Protein AF-A0A945GLT4-F1 (afdb_monomer_lite)

Sequence (51 aa):
IYGQLTLRYASRYEIQYLLELCGFELEALYGDFEGGAYPGYGEQVWVARKV

pLDDT: mean 94.97, std 5.93, range [62.88, 98.69]

Radius of gyration: 13.27 Å; chains: 1; bounding box: 26×38×26 Å

Structure (mmCIF, N/CA/C/O backbone):
data_AF-A0A945GLT4-F1
#
_entry.id   AF-A0A945GLT4-F1
#
loop_
_atom_site.group_PDB
_atom_site.id
_atom_site.type_symbol
_atom_site.label_atom_id
_atom_site.label_alt_id
_atom_site.label_comp_id
_atom_site.label_asym_id
_atom_site.label_entity_id
_atom_site.label_seq_id
_atom_site.pdbx_PDB_ins_code
_atom_site.Cartn_x
_atom_site.Cartn_y
_atom_site.Cartn_z
_atom_site.occupancy
_atom_site.B_iso_or_equiv
_atom_site.auth_seq_id
_atom_site.auth_comp_id
_atom_site.auth_asym_id
_atom_site.auth_atom_id
_atom_site.pdbx_PDB_model_num
ATOM 1 N N . ILE A 1 1 ? 5.275 33.775 -5.904 1.00 62.88 1 ILE A N 1
ATOM 2 C CA . ILE A 1 1 ? 5.559 33.293 -4.532 1.00 62.88 1 ILE A CA 1
ATOM 3 C C . ILE A 1 1 ? 5.634 31.779 -4.638 1.00 62.88 1 ILE A C 1
ATOM 5 O O . ILE A 1 1 ? 4.640 31.195 -5.045 1.00 62.88 1 ILE A O 1
ATOM 9 N N . TYR A 1 2 ? 6.790 31.160 -4.407 1.00 78.19 2 TYR A N 1
ATOM 10 C CA . TYR A 1 2 ? 6.898 29.697 -4.399 1.00 78.19 2 TYR A CA 1
ATOM 11 C C . TYR A 1 2 ? 6.800 29.224 -2.947 1.00 78.19 2 TYR A C 1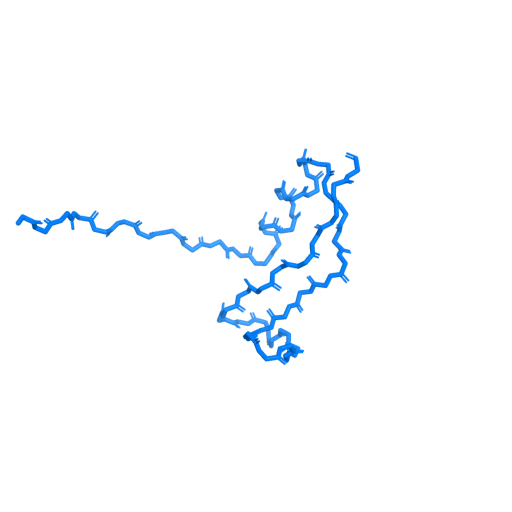
ATOM 13 O O . TYR A 1 2 ? 7.507 29.751 -2.090 1.00 78.19 2 TYR A O 1
ATOM 21 N N . GLY A 1 3 ? 5.872 28.309 -2.662 1.00 83.50 3 GLY A N 1
ATOM 22 C CA . GLY A 1 3 ? 5.724 27.699 -1.340 1.00 83.50 3 GLY A CA 1
ATOM 23 C C . GLY A 1 3 ? 6.795 26.638 -1.092 1.00 83.50 3 GLY A C 1
ATOM 24 O O . GLY A 1 3 ? 7.343 26.069 -2.035 1.00 83.50 3 GLY A O 1
ATOM 25 N N . GLN A 1 4 ? 7.095 26.367 0.178 1.00 88.75 4 GLN A N 1
ATOM 26 C CA . GLN A 1 4 ? 7.992 25.279 0.556 1.00 88.75 4 GLN A CA 1
ATOM 27 C C . GLN A 1 4 ? 7.275 23.935 0.378 1.00 88.75 4 GLN A C 1
ATOM 29 O O . GLN A 1 4 ? 6.223 23.706 0.974 1.00 88.75 4 GLN A O 1
ATOM 34 N N . LEU A 1 5 ? 7.853 23.047 -0.434 1.00 90.38 5 LEU A N 1
ATOM 35 C CA . LEU A 1 5 ? 7.390 21.670 -0.569 1.00 90.38 5 LEU A CA 1
ATOM 36 C C . LEU A 1 5 ? 8.035 20.811 0.524 1.00 90.38 5 LEU A C 1
ATOM 38 O O . LEU A 1 5 ? 9.253 20.641 0.542 1.00 90.38 5 LEU A O 1
ATOM 42 N N . THR A 1 6 ? 7.213 20.248 1.406 1.00 92.81 6 THR A N 1
ATOM 43 C CA . THR A 1 6 ? 7.644 19.253 2.396 1.00 92.81 6 THR A CA 1
ATOM 44 C C . THR A 1 6 ? 7.089 17.894 1.995 1.00 92.81 6 THR A C 1
ATOM 46 O O . THR A 1 6 ? 5.878 17.733 1.865 1.00 92.81 6 THR A O 1
ATOM 49 N N . LEU A 1 7 ? 7.976 16.918 1.806 1.00 91.62 7 LEU A N 1
ATOM 50 C CA . LEU A 1 7 ? 7.625 15.545 1.445 1.00 91.62 7 LEU A CA 1
ATOM 51 C C . LEU A 1 7 ? 7.915 14.601 2.612 1.00 91.62 7 LEU A C 1
ATOM 53 O 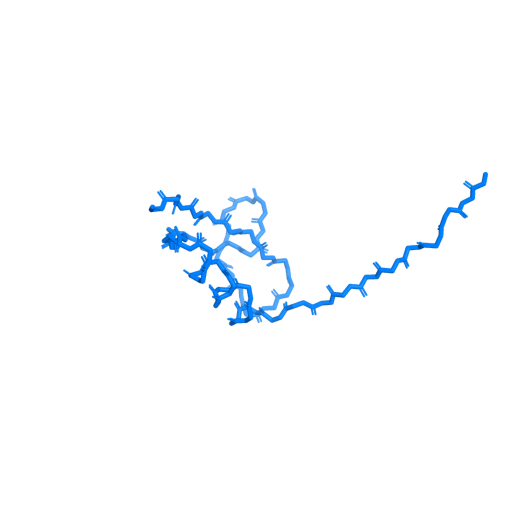O . LEU A 1 7 ? 8.909 14.763 3.320 1.00 91.62 7 LEU A O 1
ATOM 57 N N . ARG A 1 8 ? 7.070 13.581 2.769 1.00 93.38 8 ARG A N 1
ATOM 58 C CA . ARG A 1 8 ? 7.298 12.455 3.677 1.00 93.38 8 ARG A CA 1
ATOM 59 C C . ARG A 1 8 ? 7.117 11.159 2.905 1.00 93.38 8 ARG A C 1
ATOM 61 O O . ARG A 1 8 ? 6.067 10.938 2.311 1.00 93.38 8 ARG A O 1
ATOM 68 N N . TYR A 1 9 ? 8.126 10.302 2.960 1.00 91.62 9 TYR A N 1
ATOM 69 C CA . TYR A 1 9 ? 8.030 8.951 2.428 1.00 91.62 9 TYR A CA 1
ATOM 70 C C . TYR A 1 9 ? 7.346 8.039 3.446 1.00 91.62 9 TYR A C 1
ATOM 72 O O . TYR A 1 9 ? 7.606 8.139 4.646 1.00 91.62 9 TYR A O 1
ATOM 80 N N . ALA A 1 10 ? 6.492 7.148 2.955 1.00 93.88 10 ALA A N 1
ATOM 81 C CA . ALA A 1 10 ? 5.863 6.100 3.742 1.00 93.88 10 ALA A CA 1
ATOM 82 C C . ALA A 1 10 ? 6.204 4.740 3.128 1.00 93.88 10 ALA A C 1
ATOM 84 O O . ALA A 1 10 ? 6.209 4.574 1.904 1.00 93.88 10 ALA A O 1
ATOM 85 N N . SER A 1 11 ? 6.517 3.767 3.982 1.00 95.69 11 SER A N 1
ATOM 86 C CA . SER A 1 11 ? 6.766 2.399 3.523 1.00 95.69 11 SER A CA 1
ATOM 87 C C . SER A 1 11 ? 5.465 1.729 3.075 1.00 95.69 11 SER A C 1
ATOM 89 O O . SER A 1 11 ? 4.383 2.096 3.536 1.00 95.69 11 SER A O 1
ATOM 91 N N . ARG A 1 12 ? 5.580 0.683 2.244 1.00 96.88 12 ARG A N 1
ATOM 92 C CA . ARG A 1 12 ? 4.440 -0.158 1.843 1.00 96.88 12 ARG A CA 1
ATOM 93 C C . ARG A 1 12 ? 3.604 -0.604 3.044 1.00 96.88 12 ARG A C 1
ATOM 95 O O . ARG A 1 12 ? 2.385 -0.485 3.026 1.00 96.88 12 ARG A O 1
ATOM 102 N N . TYR A 1 13 ? 4.262 -1.117 4.083 1.00 97.19 13 TYR A N 1
ATOM 103 C CA . TYR A 1 13 ? 3.576 -1.655 5.258 1.00 97.19 13 TYR A CA 1
ATOM 104 C C . TYR A 1 13 ? 2.893 -0.568 6.082 1.00 97.19 13 TYR A C 1
ATOM 106 O O . TYR A 1 13 ? 1.842 -0.815 6.661 1.00 97.19 13 TYR A O 1
ATOM 114 N N . GLU A 1 14 ? 3.460 0.637 6.109 1.00 97.75 14 GLU A N 1
ATOM 115 C CA . GLU A 1 14 ? 2.847 1.761 6.807 1.00 97.75 14 GLU A CA 1
ATOM 116 C C . GLU A 1 14 ? 1.541 2.184 6.132 1.00 97.75 14 GLU A C 1
ATOM 118 O O . GLU A 1 14 ? 0.519 2.294 6.804 1.00 97.75 14 GLU A O 1
ATOM 123 N N . ILE A 1 15 ? 1.549 2.374 4.808 1.00 97.75 15 ILE A N 1
ATOM 124 C CA . ILE A 1 15 ? 0.332 2.755 4.081 1.00 97.75 15 ILE A CA 1
ATOM 125 C C . ILE A 1 15 ? -0.723 1.653 4.165 1.00 97.75 15 ILE A C 1
ATOM 127 O O . ILE A 1 15 ? -1.882 1.961 4.438 1.00 97.75 15 ILE A O 1
ATOM 131 N N . GLN A 1 16 ? -0.327 0.385 4.009 1.00 98.06 16 GLN A N 1
ATOM 132 C CA . GLN A 1 16 ? -1.246 -0.742 4.170 1.00 98.06 16 GLN A CA 1
ATOM 133 C C . GLN A 1 16 ? -1.912 -0.724 5.554 1.00 98.06 16 GLN A C 1
ATOM 135 O O . GLN A 1 16 ? -3.137 -0.756 5.643 1.00 98.06 16 GLN A O 1
ATOM 140 N N . TYR A 1 17 ? -1.123 -0.602 6.624 1.00 98.06 17 TYR A N 1
ATOM 141 C CA . TYR A 1 17 ? -1.647 -0.576 7.989 1.00 98.06 17 TYR A CA 1
ATOM 142 C C . TYR A 1 17 ? -2.594 0.609 8.235 1.00 98.06 17 TYR A C 1
ATOM 144 O O . TYR A 1 17 ? -3.631 0.465 8.879 1.00 98.06 17 TYR A O 1
ATOM 152 N N . LEU A 1 18 ? -2.280 1.789 7.692 1.00 98.06 18 LEU A N 1
ATOM 153 C CA . LEU A 1 18 ? -3.144 2.965 7.815 1.00 98.06 18 LEU A CA 1
ATOM 154 C C . LEU A 1 18 ? -4.472 2.798 7.062 1.00 98.06 18 LEU A C 1
ATOM 156 O O . LEU A 1 18 ? -5.513 3.201 7.579 1.00 98.06 18 LEU A O 1
ATOM 160 N N . LEU A 1 19 ? -4.457 2.186 5.874 1.00 98.25 19 LEU A N 1
ATOM 161 C CA . LEU A 1 19 ? -5.677 1.875 5.123 1.00 98.25 19 LEU A CA 1
ATOM 162 C C . LEU A 1 19 ? -6.573 0.906 5.904 1.00 98.25 19 LEU A C 1
ATOM 164 O O . LEU A 1 19 ? -7.767 1.171 6.059 1.00 98.25 19 LEU A O 1
ATOM 168 N N . GLU A 1 20 ? -5.991 -0.159 6.458 1.00 97.75 20 GLU A N 1
ATOM 169 C CA . GLU A 1 20 ? -6.700 -1.136 7.292 1.00 97.75 20 GLU A CA 1
ATOM 170 C C . GLU A 1 20 ? -7.354 -0.464 8.516 1.00 97.75 20 GLU A C 1
ATOM 172 O O . GLU A 1 20 ? -8.539 -0.675 8.775 1.00 97.75 20 GLU A O 1
ATOM 177 N N . LEU A 1 21 ? -6.637 0.421 9.225 1.00 98.31 21 LEU A N 1
ATOM 178 C CA . LEU A 1 21 ? -7.186 1.175 10.365 1.00 98.31 21 LEU A CA 1
ATOM 179 C C . LEU A 1 21 ? -8.332 2.117 9.981 1.00 98.31 21 LEU A C 1
ATOM 181 O O . LEU A 1 21 ? -9.236 2.361 10.781 1.00 98.31 21 LEU A O 1
ATOM 185 N N . CYS A 1 22 ? -8.321 2.642 8.758 1.00 98.25 22 CYS A N 1
ATOM 186 C CA . CYS A 1 22 ? -9.422 3.434 8.221 1.00 98.25 22 CYS A CA 1
ATOM 187 C C . CYS A 1 22 ? -10.603 2.569 7.735 1.00 98.25 22 CYS A C 1
ATOM 189 O O . CYS A 1 22 ? -11.584 3.103 7.209 1.00 98.25 22 CYS A O 1
ATOM 191 N N . GLY A 1 23 ? -10.545 1.246 7.919 1.00 98.38 23 GLY A N 1
ATOM 192 C CA . GLY A 1 23 ? -11.564 0.296 7.484 1.00 98.38 23 GLY A CA 1
ATOM 193 C C . GLY A 1 23 ? -11.630 0.192 5.966 1.00 98.38 23 GLY A C 1
ATOM 194 O O . GLY A 1 23 ? -12.721 0.209 5.402 1.00 98.38 23 GLY A O 1
ATOM 195 N N . PHE A 1 24 ? -10.479 0.191 5.304 1.00 98.69 24 PHE A N 1
ATOM 196 C CA . PHE A 1 24 ? -10.379 -0.201 3.907 1.00 98.69 24 PHE A CA 1
ATOM 197 C C . PHE A 1 24 ? -9.871 -1.633 3.805 1.00 98.69 24 PHE A C 1
ATOM 199 O O . PHE A 1 24 ? -9.008 -2.062 4.569 1.00 98.69 24 PHE A O 1
ATOM 206 N N . GLU A 1 25 ? -10.389 -2.347 2.817 1.00 98.12 25 GLU A N 1
ATOM 207 C CA . GLU A 1 25 ? -9.847 -3.616 2.356 1.00 98.12 25 GLU A CA 1
ATOM 208 C C . GLU A 1 25 ? -8.986 -3.363 1.115 1.00 98.12 25 GLU A C 1
ATOM 210 O O . GLU A 1 25 ? -9.380 -2.615 0.214 1.00 98.12 25 GLU A O 1
ATOM 215 N N . LEU A 1 26 ? -7.796 -3.965 1.079 1.00 97.12 26 LEU A N 1
ATOM 216 C CA . LEU A 1 26 ? -6.861 -3.820 -0.029 1.00 97.12 26 LEU A CA 1
ATOM 217 C C . LEU A 1 26 ? -7.221 -4.772 -1.173 1.00 97.12 26 LEU A C 1
ATOM 219 O O . LEU A 1 26 ? -7.218 -5.986 -0.986 1.00 97.12 26 LEU A O 1
ATOM 223 N N . GLU A 1 27 ? -7.445 -4.226 -2.367 1.00 97.62 27 GLU A N 1
ATOM 224 C CA . GLU A 1 27 ? -7.736 -5.015 -3.569 1.00 97.62 27 GLU A CA 1
ATOM 225 C C . GLU A 1 27 ? -6.483 -5.213 -4.432 1.00 97.62 27 GLU A C 1
ATOM 227 O O . GLU A 1 27 ? -6.239 -6.314 -4.924 1.00 97.62 27 GLU A O 1
ATOM 232 N N . ALA A 1 28 ? -5.659 -4.170 -4.594 1.00 97.50 28 ALA A N 1
ATOM 233 C CA . ALA A 1 28 ? -4.416 -4.248 -5.361 1.00 97.50 28 ALA A CA 1
ATOM 234 C C . ALA A 1 28 ? -3.381 -3.186 -4.951 1.00 97.50 28 ALA A C 1
ATOM 236 O O . ALA A 1 28 ? -3.719 -2.105 -4.462 1.00 97.50 28 ALA A O 1
ATOM 237 N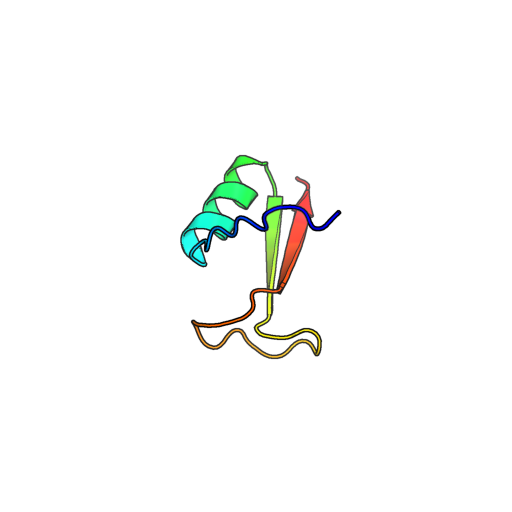 N . LEU A 1 29 ? -2.108 -3.494 -5.211 1.00 98.19 29 LEU A N 1
ATOM 238 C CA . LEU A 1 29 ? -0.981 -2.564 -5.137 1.00 98.19 29 LEU A CA 1
ATOM 239 C C . LEU A 1 29 ? -0.165 -2.666 -6.431 1.00 98.19 29 LEU A C 1
ATOM 241 O O . LEU A 1 29 ? 0.421 -3.715 -6.711 1.00 98.19 29 LEU A O 1
ATOM 245 N N . TYR A 1 30 ? -0.096 -1.564 -7.173 1.00 98.38 30 TYR A N 1
ATOM 246 C CA . TYR A 1 30 ? 0.691 -1.436 -8.399 1.00 98.38 30 TYR A CA 1
ATOM 247 C C . TYR A 1 30 ? 1.934 -0.569 -8.180 1.00 98.38 30 TYR A C 1
ATOM 249 O O . TYR A 1 30 ? 1.969 0.282 -7.286 1.00 98.38 30 TYR A O 1
ATOM 257 N N . GLY A 1 31 ? 2.966 -0.827 -8.984 1.00 97.19 31 GLY A N 1
ATOM 258 C CA . GLY A 1 31 ? 4.244 -0.108 -8.964 1.00 97.19 31 GLY A CA 1
ATOM 259 C C . GLY A 1 31 ? 4.343 1.043 -9.952 1.00 97.19 31 GLY A C 1
ATOM 260 O O . GLY A 1 31 ? 5.343 1.749 -9.946 1.00 97.19 31 GLY A O 1
ATOM 261 N N . ASP A 1 32 ? 3.324 1.217 -10.784 1.00 96.31 32 ASP A N 1
ATOM 262 C CA . ASP A 1 32 ? 3.224 2.265 -11.788 1.00 96.31 32 ASP A CA 1
ATOM 263 C C . ASP A 1 32 ? 1.741 2.564 -12.075 1.00 96.31 32 ASP A C 1
ATOM 265 O O . ASP A 1 32 ? 0.828 1.938 -11.525 1.00 96.31 32 ASP A O 1
ATOM 269 N N . PHE A 1 33 ? 1.499 3.545 -12.942 1.00 95.81 33 PHE A N 1
ATOM 270 C CA . PHE A 1 33 ? 0.155 3.942 -13.367 1.00 95.81 33 PHE A CA 1
ATOM 271 C C . PHE A 1 33 ? -0.390 3.117 -14.545 1.00 95.81 33 PHE A C 1
ATOM 273 O O . PHE A 1 33 ? -1.512 3.360 -14.984 1.00 95.81 33 PHE A O 1
ATOM 280 N N . GLU A 1 34 ? 0.375 2.150 -15.053 1.00 96.06 34 GLU A N 1
ATOM 281 C CA . GLU A 1 34 ? -0.013 1.253 -16.149 1.00 96.06 34 GLU A CA 1
ATOM 282 C C . GLU A 1 34 ? -0.511 -0.113 -15.635 1.00 96.06 34 GLU A C 1
ATOM 284 O O . GLU A 1 34 ? -0.929 -0.964 -16.420 1.00 96.06 34 GLU A O 1
ATOM 289 N N . GLY A 1 35 ? -0.525 -0.313 -14.312 1.00 94.25 35 GLY A N 1
ATOM 290 C CA . GLY A 1 35 ? -0.979 -1.544 -13.664 1.00 94.25 35 GLY A CA 1
ATOM 291 C C . GLY A 1 35 ? 0.120 -2.597 -13.498 1.00 94.25 35 GLY A C 1
ATOM 292 O O . GLY A 1 35 ? -0.180 -3.767 -13.251 1.00 94.25 35 GLY A O 1
ATOM 293 N N . GLY A 1 36 ? 1.389 -2.212 -13.625 1.00 97.12 36 GLY A N 1
ATOM 294 C CA . GLY A 1 36 ? 2.531 -3.075 -13.365 1.00 97.12 36 GLY A CA 1
ATOM 295 C C . GLY A 1 36 ? 2.647 -3.470 -11.893 1.00 97.12 36 GLY A C 1
ATOM 296 O O . GLY A 1 36 ? 2.216 -2.768 -10.973 1.00 97.12 36 GLY A O 1
ATOM 297 N N . ALA A 1 37 ? 3.230 -4.644 -11.653 1.00 97.25 37 ALA A N 1
ATOM 298 C CA . ALA A 1 37 ? 3.409 -5.172 -10.306 1.00 97.25 37 ALA A CA 1
ATOM 299 C C . ALA A 1 37 ? 4.374 -4.298 -9.491 1.00 97.25 37 ALA A C 1
ATOM 301 O O . ALA A 1 37 ? 5.415 -3.876 -9.990 1.00 97.25 37 ALA A O 1
ATOM 302 N N . TYR A 1 38 ? 4.062 -4.073 -8.213 1.00 97.12 38 TYR A N 1
ATOM 303 C CA . TYR A 1 38 ? 4.943 -3.317 -7.325 1.00 97.12 38 TYR A CA 1
ATOM 304 C C . TYR A 1 38 ? 6.273 -4.055 -7.082 1.00 97.12 38 TYR A C 1
ATOM 306 O O . TYR A 1 38 ? 6.260 -5.142 -6.495 1.00 97.12 38 TYR A O 1
ATOM 314 N N . PRO A 1 39 ? 7.433 -3.477 -7.459 1.00 95.44 39 PRO A N 1
ATOM 315 C CA . PRO A 1 39 ? 8.720 -4.172 -7.397 1.00 95.44 39 PRO A CA 1
ATOM 316 C C . PRO A 1 39 ? 9.372 -4.128 -6.004 1.00 95.44 39 PRO A C 1
ATOM 318 O O . PRO A 1 39 ? 10.496 -4.593 -5.827 1.00 95.44 39 PRO A O 1
ATOM 321 N N . GLY A 1 40 ? 8.695 -3.556 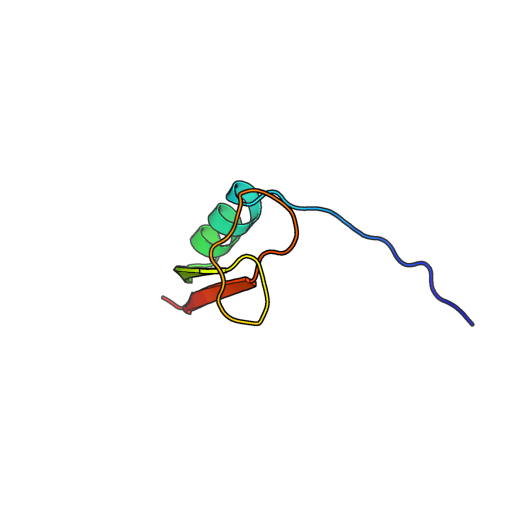-5.000 1.00 95.00 40 GLY A N 1
ATOM 322 C CA . GLY A 1 40 ? 9.226 -3.393 -3.643 1.00 95.00 40 GLY A CA 1
ATOM 323 C C . GLY A 1 40 ? 9.833 -2.017 -3.359 1.00 95.00 40 GLY A C 1
ATOM 324 O O . GLY A 1 40 ? 10.199 -1.747 -2.215 1.00 95.00 40 GLY A O 1
ATOM 325 N N . TYR A 1 41 ? 9.904 -1.138 -4.357 1.00 93.12 41 TYR A N 1
ATOM 326 C CA . TYR A 1 41 ? 10.428 0.223 -4.251 1.00 93.12 41 TYR A CA 1
ATOM 327 C C . TYR A 1 41 ? 9.705 1.163 -5.226 1.00 93.12 41 TYR A C 1
ATOM 329 O O . TYR A 1 41 ? 9.037 0.705 -6.148 1.00 93.12 41 TYR A O 1
ATOM 337 N N . GLY A 1 42 ? 9.890 2.473 -5.046 1.00 93.12 42 GLY A N 1
ATOM 338 C CA . GLY A 1 42 ? 9.364 3.485 -5.962 1.00 93.12 42 GLY A CA 1
ATOM 339 C C . GLY A 1 42 ? 7.909 3.856 -5.686 1.00 93.12 42 GLY A C 1
ATOM 340 O O . GLY A 1 42 ? 7.506 4.015 -4.530 1.00 93.12 42 GLY A O 1
ATOM 341 N N . GLU A 1 43 ? 7.156 4.058 -6.763 1.00 95.50 43 GLU A N 1
ATOM 342 C CA . GLU A 1 43 ? 5.759 4.480 -6.727 1.00 95.50 43 GLU A CA 1
ATOM 343 C C . GLU A 1 43 ? 4.860 3.376 -6.162 1.00 95.50 43 GLU A C 1
ATOM 345 O O . GLU A 1 43 ? 5.123 2.183 -6.299 1.00 95.50 43 GLU A O 1
ATOM 350 N N . GLN A 1 44 ? 3.798 3.792 -5.476 1.00 97.31 44 GLN A N 1
ATOM 351 C CA . GLN A 1 44 ? 2.819 2.891 -4.883 1.00 97.31 44 GLN A CA 1
ATOM 352 C C . GLN A 1 44 ? 1.425 3.388 -5.254 1.00 97.31 44 GLN A C 1
ATOM 354 O O . GLN A 1 44 ? 0.980 4.427 -4.7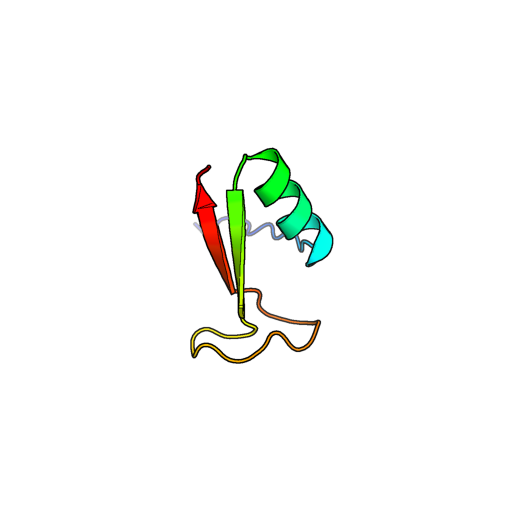59 1.00 97.31 44 GLN A O 1
ATOM 359 N N . VAL A 1 45 ? 0.741 2.648 -6.120 1.00 97.56 45 VAL A N 1
ATOM 360 C CA . VAL A 1 45 ? -0.626 2.945 -6.556 1.00 97.56 45 VAL A CA 1
ATOM 361 C C . VAL A 1 45 ? -1.565 1.931 -5.910 1.00 97.56 45 VAL A C 1
ATOM 363 O O . VAL A 1 45 ? -1.537 0.742 -6.224 1.00 97.56 45 VAL A O 1
ATOM 366 N N . TRP A 1 46 ? -2.372 2.404 -4.964 1.00 97.75 46 TRP A N 1
ATOM 367 C CA . TRP A 1 46 ? -3.222 1.573 -4.113 1.00 97.75 46 TRP A CA 1
ATOM 368 C C . TRP A 1 46 ? -4.667 1.559 -4.618 1.00 97.75 46 TRP A C 1
ATOM 370 O O . TRP A 1 46 ? -5.263 2.620 -4.805 1.00 97.75 46 TRP A O 1
ATOM 380 N N . VAL A 1 47 ? -5.247 0.369 -4.774 1.00 97.81 47 VAL A N 1
ATOM 381 C CA . VAL A 1 47 ? -6.686 0.178 -5.008 1.00 97.81 47 VAL A CA 1
ATOM 382 C C . VAL A 1 47 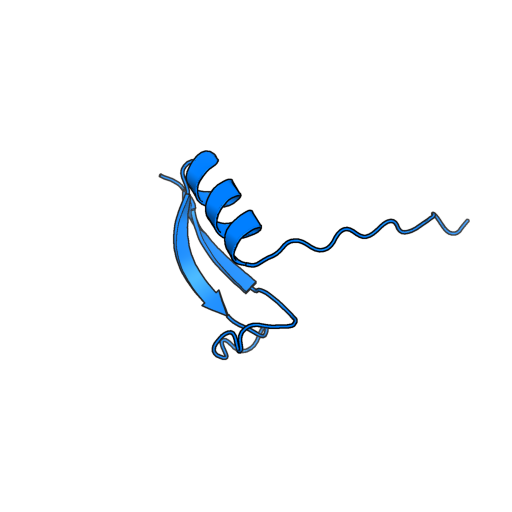? -7.282 -0.454 -3.762 1.00 97.81 47 VAL A C 1
ATOM 384 O O . VAL A 1 47 ? -6.888 -1.551 -3.364 1.00 97.81 47 VAL A O 1
ATOM 387 N N . ALA A 1 48 ? -8.203 0.258 -3.122 1.00 98.06 48 ALA A N 1
ATOM 388 C CA . ALA A 1 48 ? -8.807 -0.169 -1.872 1.00 98.06 48 ALA A CA 1
ATOM 389 C C . ALA A 1 48 ? -10.293 0.186 -1.832 1.00 98.06 48 ALA A C 1
ATOM 391 O O . ALA A 1 48 ? -10.715 1.241 -2.316 1.00 98.06 48 ALA A O 1
ATOM 392 N N . ARG A 1 49 ? -11.080 -0.684 -1.202 1.00 98.44 49 ARG A N 1
ATOM 393 C CA . ARG A 1 49 ? -12.528 -0.536 -1.051 1.00 98.44 49 ARG A CA 1
ATOM 394 C C . ARG A 1 49 ? -12.868 -0.230 0.400 1.00 98.44 49 ARG A C 1
ATOM 396 O O . ARG A 1 49 ? -12.341 -0.866 1.309 1.00 98.44 49 ARG A O 1
ATOM 403 N N . LYS A 1 50 ? -13.747 0.749 0.633 1.00 97.31 50 LYS A N 1
ATOM 404 C CA . LYS A 1 50 ? -14.227 1.059 1.984 1.00 97.31 50 LYS A CA 1
ATOM 405 C C . LYS A 1 50 ? -15.164 -0.051 2.460 1.00 97.31 50 LYS A C 1
ATOM 407 O O . LYS A 1 50 ? -16.112 -0.394 1.751 1.00 97.31 50 LYS A O 1
ATOM 412 N N . VAL A 1 51 ? -14.886 -0.562 3.655 1.00 93.00 51 VAL A N 1
ATOM 413 C CA . VAL A 1 51 ? -15.766 -1.442 4.432 1.00 93.00 51 VAL A CA 1
ATOM 414 C C . VAL A 1 51 ? -16.554 -0.613 5.439 1.00 93.00 51 VAL A C 1
ATOM 416 O O . VAL A 1 51 ? -15.987 0.383 5.971 1.00 93.00 51 VAL A O 1
#

Secondary structure (DSSP, 8-state):
-PPPP------HHHHHHHHHHTTEEEEEEESSTT-PBP-SSS--EEEEEE-

Foldseek 3Di:
DDDDDDDDDDAPVRVVVVCVVQQKDWDDWACDPVRHRNPRDHDTDTDIDHD